Protein AF-A0A381WCX1-F1 (afdb_monomer_lite)

Radius of gyration: 17.32 Å; chains: 1; bounding box: 39×36×43 Å

Organism: NCBI:txid408172

Foldseek 3Di:
DFAWDPPLVVQLVCLCVPQVVVLLVVLPKAWLDWDADPDDPHRDIDTDIDAPDPVRVVSSVVRSVPDPCCVVPRCVRNVVGTDDDDDADWDFDPPADDDDPPDPCDPPPDPVNVVVVPDDDDDDDDQDDPPCVVVVVCCCVVPVVVVCVVVVHHDSGDTDHPDDPND

Secondary structure (DSSP, 8-state):
-EEEPTT-HHHHHHHIIIIIHHHHHHTT-EEEEEEE-SSSSSSEEEEEEE-SSHHHHHHHHHHHHT-HHIIIIIHHHHGGGEEEE-----B--TTSPPS-----PPPTTSHHHHHHHT--------PPPTT-HHHHHHHIIIIIHHHHHHTT---S---B-SSS---

pLDDT: mean 89.08, std 10.13, range [43.0, 98.19]

Structure (mmCIF, N/CA/C/O backbone):
data_AF-A0A381WCX1-F1
#
_entry.id   AF-A0A381WCX1-F1
#
loop_
_atom_site.group_PDB
_atom_site.id
_atom_site.type_symbol
_atom_site.label_atom_id
_atom_site.label_alt_id
_atom_site.label_comp_id
_atom_site.label_asym_id
_atom_site.label_entity_id
_atom_site.label_seq_id
_atom_site.pdbx_PDB_ins_code
_atom_site.Cartn_x
_atom_site.Cartn_y
_atom_site.Cartn_z
_atom_site.occupancy
_atom_site.B_iso_or_equiv
_atom_site.auth_seq_id
_atom_site.auth_comp_id
_atom_site.auth_asym_id
_atom_site.auth_atom_id
_atom_site.pdbx_PDB_model_num
ATOM 1 N N . MET A 1 1 ? 5.441 0.831 2.016 1.00 93.75 1 MET A N 1
ATOM 2 C CA . MET A 1 1 ? 5.555 2.301 2.085 1.00 93.75 1 MET A CA 1
ATOM 3 C C . MET A 1 1 ? 6.942 2.687 1.629 1.00 93.75 1 MET A C 1
ATOM 5 O O . MET A 1 1 ? 7.905 2.222 2.236 1.00 93.75 1 MET A O 1
ATOM 9 N N . TYR A 1 2 ? 7.048 3.469 0.561 1.00 97.12 2 TYR A N 1
ATOM 10 C CA . TYR A 1 2 ? 8.332 3.935 0.038 1.00 97.12 2 TYR A CA 1
ATOM 11 C C . TYR A 1 2 ? 8.426 5.449 0.183 1.00 97.12 2 TYR A C 1
ATOM 13 O O . TYR A 1 2 ? 7.434 6.144 -0.034 1.00 97.12 2 TYR A O 1
ATOM 21 N N . THR A 1 3 ? 9.617 5.934 0.521 1.00 97.88 3 THR A N 1
ATOM 22 C CA . THR A 1 3 ? 9.992 7.337 0.332 1.00 97.88 3 THR A CA 1
ATOM 23 C C . THR A 1 3 ? 10.698 7.436 -1.009 1.00 97.88 3 THR A C 1
ATOM 25 O O . THR A 1 3 ? 11.622 6.670 -1.284 1.00 97.88 3 THR A O 1
ATOM 28 N N . LEU A 1 4 ? 10.241 8.354 -1.843 1.00 98.19 4 LEU A N 1
ATOM 29 C CA . LEU A 1 4 ? 10.774 8.641 -3.161 1.00 98.19 4 LEU A CA 1
ATOM 30 C C . LEU A 1 4 ? 11.712 9.847 -3.101 1.00 98.19 4 LEU A C 1
ATOM 32 O O . LEU A 1 4 ? 11.637 10.676 -2.189 1.00 98.19 4 LEU A O 1
ATOM 36 N N . LYS A 1 5 ? 12.565 9.966 -4.114 1.00 98.00 5 LYS A N 1
ATOM 37 C CA . LYS A 1 5 ? 13.365 11.166 -4.355 1.00 98.00 5 LYS A CA 1
ATOM 38 C C . LYS A 1 5 ? 12.465 12.374 -4.599 1.00 98.00 5 LYS A C 1
ATOM 40 O O . LYS A 1 5 ? 11.329 12.247 -5.063 1.00 98.00 5 LYS A O 1
ATOM 45 N N . LEU A 1 6 ? 12.995 13.558 -4.304 1.00 96.25 6 LEU A N 1
ATOM 46 C CA . LEU A 1 6 ? 12.275 14.814 -4.486 1.00 96.25 6 LEU A CA 1
ATOM 47 C C . LEU A 1 6 ? 11.759 14.944 -5.927 1.00 96.25 6 LEU A C 1
ATOM 49 O O . LEU A 1 6 ? 12.529 14.825 -6.876 1.00 96.25 6 LEU A O 1
ATOM 53 N N . GLY A 1 7 ? 10.456 15.192 -6.074 1.00 94.19 7 GLY A N 1
ATOM 54 C CA . GLY A 1 7 ? 9.817 15.396 -7.378 1.00 94.19 7 GLY A CA 1
ATOM 55 C C . GLY A 1 7 ? 9.537 14.117 -8.173 1.00 94.19 7 GLY A C 1
ATOM 56 O O . GLY A 1 7 ? 8.935 14.199 -9.236 1.00 94.19 7 GLY A O 1
ATOM 57 N N . ALA A 1 8 ? 9.899 12.935 -7.666 1.00 97.25 8 ALA A N 1
ATOM 58 C CA . ALA A 1 8 ? 9.774 11.679 -8.409 1.00 97.25 8 ALA A CA 1
ATOM 59 C C . ALA A 1 8 ? 8.370 11.041 -8.367 1.00 97.25 8 ALA A C 1
ATOM 61 O O . ALA A 1 8 ? 8.113 10.058 -9.064 1.00 97.25 8 ALA A O 1
ATOM 62 N N . THR A 1 9 ? 7.452 11.566 -7.547 1.00 95.81 9 THR A N 1
ATOM 63 C CA . THR A 1 9 ? 6.111 10.988 -7.353 1.00 95.81 9 THR A CA 1
ATOM 64 C C . THR A 1 9 ? 5.310 10.829 -8.655 1.00 95.81 9 THR A C 1
ATOM 66 O O . THR A 1 9 ? 4.749 9.746 -8.845 1.00 95.81 9 THR A O 1
ATOM 69 N N . PRO A 1 10 ? 5.238 11.824 -9.569 1.00 95.00 10 PRO A N 1
ATOM 70 C CA . PRO A 1 10 ? 4.493 11.679 -10.823 1.00 95.00 10 PRO A CA 1
ATOM 71 C C . PRO A 1 10 ? 5.046 10.564 -11.721 1.00 95.00 10 PRO A C 1
ATOM 73 O O . PRO A 1 10 ? 4.281 9.720 -12.192 1.00 95.00 10 PRO A O 1
ATOM 76 N N . ASP A 1 11 ? 6.368 10.494 -11.885 1.00 96.50 11 ASP A N 1
ATOM 77 C CA . ASP A 1 11 ? 7.015 9.493 -12.740 1.00 96.50 11 ASP A CA 1
ATOM 78 C C . ASP A 1 11 ? 6.891 8.081 -12.163 1.00 96.50 11 ASP A C 1
ATOM 80 O O . ASP A 1 11 ? 6.599 7.125 -12.891 1.00 96.50 11 ASP A O 1
ATOM 84 N N . TYR A 1 12 ? 7.033 7.949 -10.839 1.00 97.44 12 TYR A N 1
ATOM 85 C CA . TYR A 1 12 ? 6.832 6.678 -10.146 1.00 97.44 12 TYR A CA 1
ATOM 86 C C . TYR A 1 12 ? 5.388 6.184 -10.303 1.00 97.44 12 TYR A C 1
ATOM 88 O O . TYR A 1 12 ? 5.158 5.004 -10.579 1.00 97.44 12 TYR A O 1
ATOM 96 N N . ARG A 1 13 ? 4.407 7.089 -10.176 1.00 94.56 13 ARG A N 1
ATOM 97 C CA . ARG A 1 13 ? 2.981 6.795 -10.394 1.00 94.56 13 ARG A CA 1
ATOM 98 C C . ARG A 1 13 ? 2.704 6.324 -11.813 1.00 94.56 13 ARG A C 1
ATOM 100 O O . ARG A 1 13 ? 2.031 5.310 -11.986 1.00 94.56 13 ARG A O 1
ATOM 107 N N . ALA A 1 14 ? 3.227 7.033 -12.808 1.00 94.44 14 ALA A N 1
ATOM 108 C CA . ALA A 1 14 ? 3.045 6.675 -14.207 1.00 94.44 14 ALA A CA 1
ATOM 109 C C . ALA A 1 14 ? 3.653 5.294 -14.505 1.00 94.44 14 ALA A C 1
ATOM 111 O O . ALA A 1 14 ? 2.979 4.430 -15.059 1.00 94.44 14 ALA A O 1
ATOM 112 N N . GLY A 1 15 ? 4.873 5.019 -14.022 1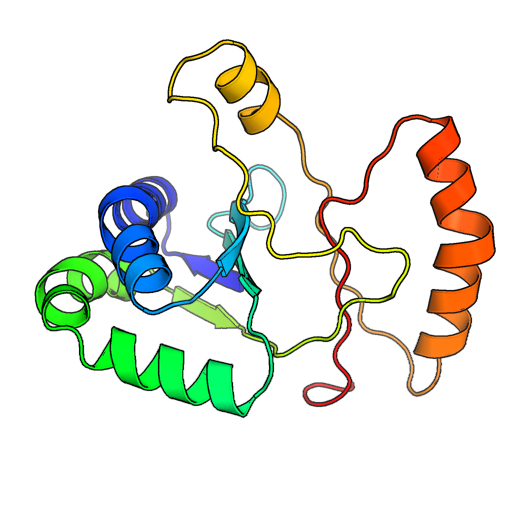.00 95.56 15 GLY A N 1
ATOM 113 C CA . GLY A 1 15 ? 5.501 3.700 -14.160 1.00 95.56 15 GLY A CA 1
ATOM 114 C C . GLY A 1 15 ? 4.737 2.580 -13.454 1.00 95.56 15 GLY A C 1
ATOM 115 O O . GLY A 1 15 ? 4.612 1.476 -13.990 1.00 95.56 15 GLY A O 1
ATOM 116 N N . ALA A 1 16 ? 4.193 2.852 -12.264 1.00 94.56 16 ALA A N 1
ATOM 117 C CA . ALA A 1 16 ? 3.345 1.907 -11.546 1.00 94.56 16 ALA A CA 1
ATOM 118 C C . ALA A 1 16 ? 2.056 1.600 -12.319 1.00 94.56 16 ALA A C 1
ATOM 120 O O . ALA A 1 16 ? 1.738 0.426 -12.480 1.00 94.56 16 ALA A O 1
ATOM 121 N N . LYS A 1 17 ? 1.354 2.619 -12.828 1.00 91.81 17 LYS A N 1
ATOM 122 C CA . LYS A 1 17 ? 0.094 2.455 -13.568 1.00 91.81 17 LYS A CA 1
ATOM 123 C C . LYS A 1 17 ? 0.293 1.753 -14.913 1.00 91.81 17 LYS A C 1
ATOM 125 O O . LYS A 1 17 ? -0.431 0.818 -15.223 1.00 91.81 17 LYS A O 1
ATOM 130 N N . GLU A 1 18 ? 1.263 2.199 -15.704 1.00 93.50 18 GLU A N 1
ATOM 131 C CA . GLU A 1 18 ? 1.424 1.765 -17.099 1.00 93.50 18 GLU A CA 1
ATOM 132 C C . GLU A 1 18 ? 2.104 0.400 -17.235 1.00 93.50 18 GLU A C 1
ATOM 134 O O . GLU A 1 18 ? 1.900 -0.288 -18.231 1.00 93.50 18 GLU A O 1
ATOM 139 N N . VAL A 1 19 ? 2.936 0.012 -16.261 1.00 93.94 19 VAL A N 1
ATOM 140 C CA . VAL A 1 19 ? 3.784 -1.185 -16.373 1.00 93.94 19 VAL A CA 1
ATOM 141 C C . VAL A 1 19 ? 3.683 -2.062 -15.127 1.00 93.94 19 VAL A C 1
ATOM 143 O O . VAL A 1 19 ? 3.365 -3.246 -15.213 1.00 93.94 19 VAL A O 1
ATOM 146 N N . GLY A 1 20 ? 3.930 -1.489 -13.947 1.00 93.94 20 GLY A N 1
ATOM 147 C CA . GLY A 1 20 ? 4.089 -2.267 -12.716 1.00 93.94 20 GLY A CA 1
ATOM 148 C C . GLY A 1 20 ? 2.823 -2.966 -12.218 1.00 93.94 20 GLY A C 1
ATOM 149 O O . GLY A 1 20 ? 2.937 -4.019 -11.587 1.00 93.94 20 GLY A O 1
ATOM 150 N N . LEU A 1 21 ? 1.651 -2.373 -12.450 1.00 92.69 21 LEU A N 1
ATOM 151 C CA . LEU A 1 21 ? 0.347 -2.929 -12.096 1.00 92.69 21 LEU A CA 1
ATOM 152 C C . LEU A 1 21 ? -0.072 -4.041 -13.078 1.00 92.69 21 LEU A C 1
ATOM 154 O O . LEU A 1 21 ? -0.246 -5.160 -12.597 1.00 92.69 21 LEU A O 1
ATOM 158 N N . PRO A 1 22 ? -0.101 -3.822 -14.413 1.00 92.81 22 PRO A N 1
ATOM 159 C CA . PRO A 1 22 ? -0.448 -4.876 -15.372 1.00 92.81 22 PRO A CA 1
ATOM 160 C C . PRO A 1 22 ? 0.385 -6.157 -15.241 1.00 92.81 22 PRO A C 1
ATOM 162 O O . PRO A 1 22 ? -0.162 -7.258 -15.307 1.00 92.81 22 PRO A O 1
ATOM 165 N N . ILE A 1 23 ? 1.703 -6.036 -15.024 1.00 94.44 23 ILE A N 1
ATOM 166 C CA . ILE A 1 23 ? 2.583 -7.203 -14.839 1.00 94.44 23 ILE A CA 1
ATOM 167 C C . ILE A 1 23 ? 2.176 -7.980 -13.580 1.00 94.44 23 ILE A C 1
ATOM 169 O O . ILE A 1 23 ? 2.014 -9.195 -13.617 1.00 94.44 23 ILE A O 1
ATOM 173 N N . ARG A 1 24 ? 1.975 -7.287 -12.456 1.00 93.00 24 ARG A N 1
ATOM 174 C CA . ARG A 1 24 ? 1.603 -7.920 -11.183 1.00 93.00 24 ARG A CA 1
ATOM 175 C C . ARG A 1 24 ? 0.252 -8.623 -11.243 1.00 93.00 24 ARG A C 1
ATOM 177 O O . ARG A 1 24 ? 0.142 -9.742 -10.746 1.00 93.00 24 ARG A O 1
ATOM 184 N N . GLU A 1 25 ? -0.744 -7.986 -11.852 1.00 90.81 25 GLU A N 1
ATOM 185 C 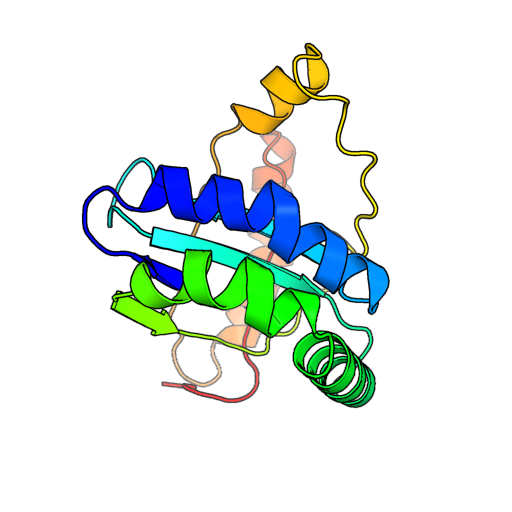CA . GLU A 1 25 ? -2.087 -8.555 -12.003 1.00 90.81 25 GLU A CA 1
ATOM 186 C C . GLU A 1 25 ? -2.069 -9.808 -12.879 1.00 90.81 25 GLU A C 1
ATOM 188 O O . GLU A 1 25 ? -2.649 -10.824 -12.499 1.00 90.81 25 GLU A O 1
ATOM 193 N N . ARG A 1 26 ? -1.326 -9.786 -13.997 1.00 92.56 26 ARG A N 1
ATOM 194 C CA . ARG A 1 26 ? -1.141 -10.960 -14.870 1.00 92.56 26 ARG A CA 1
ATOM 195 C C . ARG A 1 26 ? -0.574 -12.165 -14.114 1.00 92.56 26 ARG A C 1
ATOM 197 O O . ARG A 1 26 ? -0.933 -13.296 -14.427 1.00 92.56 26 ARG A O 1
ATOM 204 N N . HIS A 1 27 ? 0.289 -11.922 -13.128 1.00 93.62 27 HIS A N 1
ATOM 205 C CA . HIS A 1 27 ? 0.904 -12.964 -12.300 1.00 93.62 27 HIS A CA 1
ATOM 206 C C . HIS A 1 27 ? 0.118 -13.292 -11.023 1.00 93.62 27 HIS A C 1
ATOM 208 O O . HIS A 1 27 ? 0.595 -14.091 -10.228 1.00 93.62 27 HIS A O 1
ATOM 214 N N . GLY A 1 28 ? -1.077 -12.726 -10.816 1.00 89.62 28 GLY A N 1
ATOM 215 C CA . GLY A 1 28 ? -1.988 -13.116 -9.729 1.00 89.62 28 GLY A CA 1
ATOM 216 C C . GLY A 1 28 ? -1.907 -12.277 -8.448 1.00 89.62 28 GLY A C 1
ATOM 217 O O . GLY A 1 28 ? -2.515 -12.642 -7.440 1.00 89.62 28 GLY A O 1
ATOM 218 N N . ALA A 1 29 ? -1.192 -11.148 -8.447 1.00 89.44 29 ALA A N 1
ATOM 219 C CA . ALA A 1 29 ? -1.245 -10.203 -7.330 1.00 89.44 29 ALA A CA 1
ATOM 220 C C . ALA A 1 29 ? -2.482 -9.299 -7.443 1.00 89.44 29 ALA A C 1
ATOM 222 O O . ALA A 1 29 ? -2.700 -8.669 -8.475 1.00 89.44 29 ALA A O 1
ATOM 223 N N . ALA A 1 30 ? -3.251 -9.167 -6.358 1.00 88.44 30 ALA A N 1
ATOM 224 C CA . ALA A 1 30 ? -4.408 -8.273 -6.309 1.00 88.44 30 ALA A CA 1
ATOM 225 C C . ALA A 1 30 ? -4.037 -6.928 -5.666 1.00 88.44 30 ALA A C 1
ATOM 227 O O . ALA A 1 30 ? -3.494 -6.900 -4.557 1.00 88.44 30 ALA A O 1
ATOM 228 N N . LEU A 1 31 ? -4.344 -5.805 -6.322 1.00 88.38 31 LEU A N 1
ATOM 229 C CA . LEU A 1 31 ? -4.137 -4.482 -5.732 1.00 88.38 31 LEU A CA 1
ATOM 230 C C . LEU A 1 31 ? -5.239 -4.180 -4.704 1.00 88.38 31 LEU A C 1
ATOM 232 O O . LEU A 1 31 ? -6.402 -4.014 -5.053 1.00 88.38 31 LEU A O 1
ATOM 236 N N . ALA A 1 32 ? -4.866 -4.075 -3.429 1.00 87.31 32 ALA A N 1
ATOM 237 C CA . ALA A 1 32 ? -5.791 -3.736 -2.345 1.00 87.31 32 ALA A CA 1
ATOM 238 C C . ALA A 1 32 ? -5.899 -2.218 -2.105 1.00 87.31 32 ALA A C 1
ATOM 240 O O . ALA A 1 32 ? -6.894 -1.720 -1.578 1.00 87.31 32 ALA A O 1
ATOM 241 N N . GLY A 1 33 ? -4.871 -1.463 -2.484 1.00 87.81 33 GLY A N 1
ATOM 242 C CA . GLY A 1 33 ? -4.890 -0.007 -2.423 1.00 87.81 33 GLY A CA 1
ATOM 243 C C . GLY A 1 33 ? -3.571 0.594 -2.878 1.00 87.81 33 GLY A C 1
ATOM 244 O O . GLY A 1 33 ? -2.512 -0.007 -2.689 1.00 87.81 33 GLY A O 1
ATOM 245 N N . TRP A 1 34 ? -3.638 1.783 -3.469 1.00 91.62 34 TRP A N 1
ATOM 246 C CA . TRP A 1 34 ? -2.477 2.547 -3.909 1.00 91.62 34 TRP A CA 1
ATOM 247 C C . TRP A 1 34 ? -2.708 4.026 -3.603 1.00 91.62 34 TRP A C 1
ATOM 249 O O . TRP A 1 34 ? -3.675 4.616 -4.075 1.00 91.62 34 TRP A O 1
ATOM 259 N N . TYR A 1 35 ? -1.826 4.614 -2.804 1.00 92.44 35 TYR A N 1
ATOM 260 C CA . TYR A 1 35 ? -1.957 5.956 -2.249 1.00 92.44 35 TYR A CA 1
ATOM 261 C C . TYR A 1 35 ? -0.613 6.682 -2.308 1.00 92.44 35 TYR A C 1
ATOM 263 O O . TYR A 1 35 ? 0.453 6.059 -2.309 1.00 92.44 35 TYR A O 1
ATOM 271 N N . TRP A 1 36 ? -0.658 8.008 -2.293 1.00 94.25 36 TRP A N 1
ATOM 272 C CA . TRP A 1 36 ? 0.519 8.859 -2.152 1.00 94.25 36 TRP A CA 1
ATOM 273 C C . TRP A 1 36 ? 0.198 10.050 -1.249 1.00 94.25 36 TRP A C 1
ATOM 275 O O . TRP A 1 36 ? -0.966 10.416 -1.081 1.00 94.25 36 TRP A O 1
ATOM 285 N N . THR A 1 37 ? 1.226 10.626 -0.632 1.00 92.75 37 THR A N 1
ATOM 286 C CA . THR A 1 37 ? 1.043 11.696 0.352 1.00 92.75 37 THR A CA 1
ATOM 287 C C . THR A 1 37 ? 0.927 13.063 -0.316 1.00 92.75 37 THR A C 1
ATOM 289 O O . THR A 1 37 ? 1.865 13.509 -0.973 1.00 92.75 37 THR A O 1
ATOM 292 N N . GLU A 1 38 ? -0.189 13.750 -0.069 1.00 90.00 38 GLU A N 1
ATOM 293 C CA . GLU A 1 38 ? -0.388 15.171 -0.403 1.00 90.00 38 GLU A CA 1
ATOM 294 C C . GLU A 1 38 ? -0.062 16.096 0.788 1.00 90.00 38 GLU A C 1
ATOM 296 O O . GLU A 1 38 ? 0.506 17.170 0.612 1.00 90.00 38 GLU A O 1
ATOM 301 N N . ILE A 1 39 ? -0.377 15.674 2.021 1.00 90.12 39 ILE A N 1
ATOM 302 C CA . ILE A 1 39 ? -0.135 16.434 3.260 1.00 90.12 39 ILE A CA 1
ATOM 303 C C . ILE A 1 39 ? 0.568 15.533 4.283 1.00 90.12 39 ILE A C 1
ATOM 305 O O . ILE A 1 39 ? 0.120 14.416 4.535 1.00 90.12 39 ILE A O 1
ATOM 309 N N . GLY A 1 40 ? 1.648 16.027 4.902 1.00 90.69 40 GLY A N 1
ATOM 310 C CA . GLY A 1 40 ? 2.455 15.293 5.883 1.00 90.69 40 GLY A CA 1
ATOM 311 C C . GLY A 1 40 ? 3.873 15.029 5.375 1.00 90.69 40 GLY A C 1
ATOM 312 O O . GLY A 1 40 ? 4.531 15.939 4.873 1.00 90.69 40 GLY A O 1
ATOM 313 N N . VAL A 1 41 ? 4.360 13.790 5.505 1.00 89.69 41 VAL A N 1
ATOM 314 C CA . VAL A 1 41 ? 5.671 13.400 4.959 1.00 89.69 41 VAL A CA 1
ATOM 315 C C . VAL A 1 41 ? 5.552 13.220 3.443 1.00 89.69 41 VAL A C 1
ATOM 317 O O . VAL A 1 41 ? 5.024 12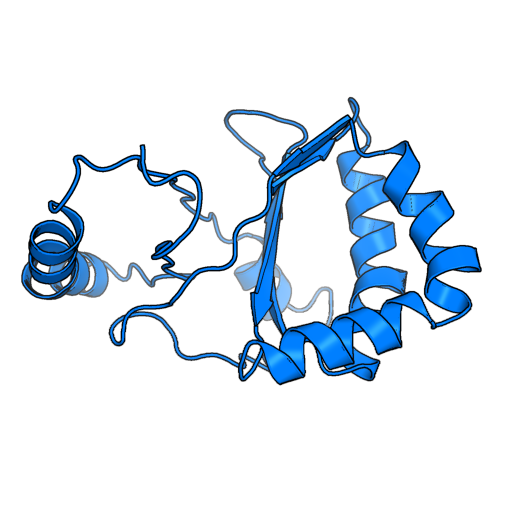.222 2.955 1.00 89.69 41 VAL A O 1
ATOM 320 N N . LEU A 1 42 ? 6.016 14.227 2.704 1.00 93.75 42 LEU A N 1
ATOM 321 C CA . LEU A 1 42 ? 5.922 14.289 1.245 1.00 93.75 42 LEU A CA 1
ATOM 322 C C . LEU A 1 42 ? 6.810 13.250 0.546 1.00 93.75 42 LEU A C 1
ATOM 324 O O . LEU A 1 42 ? 7.705 12.656 1.146 1.00 93.75 42 LEU A O 1
ATOM 328 N N . ASN A 1 43 ? 6.579 13.075 -0.759 1.00 96.12 43 ASN A N 1
ATOM 329 C CA . ASN A 1 43 ? 7.270 12.099 -1.610 1.00 96.12 43 ASN A CA 1
ATOM 330 C C . ASN A 1 43 ? 7.113 10.653 -1.111 1.00 96.12 43 ASN A C 1
ATOM 332 O O . ASN A 1 43 ? 8.001 9.832 -1.308 1.00 96.12 43 ASN A O 1
ATOM 336 N N . GLN A 1 44 ? 6.004 10.319 -0.450 1.00 96.44 44 GLN A N 1
ATOM 337 C CA . GLN A 1 44 ? 5.739 8.958 0.004 1.00 96.44 44 GLN A CA 1
ATOM 338 C C . GLN A 1 44 ? 4.619 8.300 -0.788 1.00 96.44 44 GLN A C 1
ATOM 340 O O . GLN A 1 44 ? 3.622 8.931 -1.136 1.00 96.44 44 GLN A O 1
ATOM 345 N N . VAL A 1 45 ? 4.793 7.002 -1.037 1.00 96.62 45 VAL A N 1
ATOM 346 C CA . VAL A 1 45 ? 3.787 6.134 -1.652 1.00 96.62 45 VAL A CA 1
ATOM 347 C C . VAL A 1 45 ? 3.505 4.929 -0.761 1.00 96.62 45 VAL A C 1
ATOM 349 O O . VAL A 1 45 ? 4.403 4.326 -0.158 1.00 96.62 45 VAL A O 1
ATOM 352 N N . VAL A 1 46 ? 2.237 4.547 -0.696 1.00 94.88 46 VAL A N 1
ATOM 353 C CA . VAL A 1 46 ? 1.751 3.371 0.024 1.00 94.88 46 VAL A CA 1
ATOM 354 C C . VAL A 1 46 ? 0.975 2.520 -0.961 1.00 94.88 46 VAL A C 1
ATOM 356 O O . VAL A 1 46 ? -0.008 2.966 -1.532 1.00 94.88 46 VAL A O 1
ATOM 359 N N . HIS A 1 47 ? 1.397 1.277 -1.146 1.00 93.06 47 HIS A N 1
ATOM 360 C CA . HIS A 1 47 ? 0.664 0.313 -1.951 1.00 93.06 47 HIS A CA 1
ATOM 361 C C . HIS A 1 47 ? 0.539 -1.005 -1.198 1.00 93.06 47 HIS A C 1
ATOM 363 O O . HIS A 1 47 ? 1.500 -1.466 -0.572 1.00 93.06 47 HIS A O 1
ATOM 369 N N . ILE A 1 48 ? -0.648 -1.592 -1.259 1.00 92.25 48 ILE A N 1
ATOM 370 C CA . ILE A 1 48 ? -1.042 -2.782 -0.513 1.00 92.25 48 ILE A CA 1
ATOM 371 C C . ILE A 1 48 ? -1.469 -3.835 -1.529 1.00 92.25 48 ILE A C 1
ATOM 373 O O . ILE A 1 48 ? -2.261 -3.548 -2.426 1.00 92.25 48 ILE A O 1
ATOM 377 N N . TRP A 1 49 ? -0.925 -5.041 -1.390 1.00 91.56 49 TRP A N 1
ATOM 378 C CA . TRP A 1 49 ? -1.153 -6.158 -2.303 1.00 91.56 49 TRP A CA 1
ATOM 379 C C . TRP A 1 49 ? -1.708 -7.345 -1.523 1.00 91.56 49 TRP A C 1
ATOM 381 O O . TRP A 1 49 ? -1.148 -7.711 -0.488 1.00 91.56 49 TRP A O 1
ATOM 391 N N . GLY A 1 50 ? -2.802 -7.920 -2.013 1.00 89.75 50 GLY A N 1
ATOM 392 C CA . GLY A 1 50 ? -3.442 -9.099 -1.445 1.00 89.75 50 GLY A CA 1
ATOM 393 C C . GLY A 1 50 ? -2.914 -10.390 -2.066 1.00 89.75 50 GLY A C 1
ATOM 394 O O . GLY A 1 50 ? -2.702 -10.466 -3.277 1.00 89.75 50 GLY A O 1
ATOM 395 N N . TYR A 1 51 ? -2.745 -11.409 -1.224 1.00 90.94 51 TYR A N 1
ATOM 396 C CA . TYR A 1 51 ? -2.396 -12.776 -1.607 1.00 90.94 51 TYR A CA 1
ATOM 397 C C . TYR A 1 51 ? -3.235 -13.749 -0.774 1.00 90.94 51 TYR A C 1
ATOM 399 O O . TYR A 1 51 ? -3.545 -13.448 0.376 1.00 90.94 51 TYR A O 1
ATOM 407 N N . ASN A 1 52 ? -3.562 -14.915 -1.335 1.00 90.81 52 ASN A N 1
ATOM 408 C CA . ASN A 1 52 ? -4.352 -15.939 -0.644 1.00 90.81 52 ASN A CA 1
ATOM 409 C C . ASN A 1 52 ? -3.658 -16.457 0.626 1.00 90.81 52 ASN A C 1
ATOM 411 O O . ASN A 1 52 ? -4.290 -16.618 1.664 1.00 90.81 52 ASN A O 1
ATOM 415 N N . ASP A 1 53 ? -2.348 -16.694 0.540 1.00 90.81 53 ASP A N 1
ATOM 416 C CA . ASP A 1 53 ? -1.503 -17.165 1.633 1.00 90.81 53 ASP A CA 1
ATOM 417 C C . ASP A 1 53 ? -0.013 -16.884 1.332 1.00 90.81 53 ASP A C 1
ATOM 419 O O . ASP A 1 53 ? 0.342 -16.283 0.311 1.00 90.81 53 ASP A O 1
ATOM 423 N N . ALA A 1 54 ? 0.878 -17.318 2.230 1.00 91.50 54 ALA A N 1
ATOM 424 C CA . ALA A 1 54 ? 2.322 -17.136 2.084 1.00 91.50 54 ALA A CA 1
ATOM 425 C C . ALA A 1 54 ? 2.932 -17.920 0.905 1.00 91.50 54 ALA A C 1
ATOM 427 O O . ALA A 1 54 ? 3.907 -17.458 0.309 1.00 91.50 54 ALA A O 1
ATOM 428 N N . LYS A 1 55 ? 2.372 -19.085 0.546 1.00 95.69 55 LYS A N 1
ATOM 429 C CA . LYS A 1 55 ? 2.835 -19.884 -0.600 1.00 95.69 55 LYS A CA 1
ATOM 430 C C . LYS A 1 55 ? 2.502 -19.158 -1.897 1.00 95.69 55 LYS A C 1
ATOM 432 O O . LYS A 1 55 ? 3.407 -18.904 -2.687 1.00 95.69 55 LYS A O 1
ATOM 437 N N . HIS A 1 56 ? 1.252 -18.727 -2.046 1.00 94.25 56 HIS A N 1
ATOM 438 C CA . HIS A 1 56 ? 0.795 -17.909 -3.162 1.00 94.25 56 HIS A CA 1
ATOM 439 C C . HIS A 1 56 ? 1.622 -16.624 -3.285 1.00 94.25 56 HIS A C 1
ATOM 441 O O . HIS A 1 56 ? 2.101 -16.300 -4.366 1.00 94.25 56 HIS A O 1
ATOM 447 N N . MET A 1 57 ? 1.878 -15.920 -2.175 1.00 93.94 57 MET A N 1
ATOM 448 C CA . MET A 1 57 ? 2.733 -14.728 -2.182 1.00 93.94 57 MET A CA 1
ATOM 449 C C . MET A 1 57 ? 4.134 -15.012 -2.737 1.00 93.94 57 MET A C 1
ATOM 451 O O . MET A 1 57 ? 4.645 -14.228 -3.536 1.00 93.94 57 MET A O 1
ATOM 455 N N . ASN A 1 58 ? 4.765 -16.115 -2.330 1.00 96.19 58 ASN A N 1
ATOM 456 C CA . ASN A 1 58 ? 6.093 -16.485 -2.817 1.00 96.19 58 ASN A CA 1
ATOM 457 C C . ASN A 1 58 ? 6.077 -16.869 -4.303 1.00 96.19 58 ASN A C 1
ATOM 459 O O . ASN A 1 58 ? 6.947 -16.421 -5.048 1.00 96.19 58 ASN A O 1
ATOM 463 N N . GLU A 1 59 ? 5.081 -17.645 -4.737 1.00 96.88 59 GLU A N 1
ATOM 464 C CA . GLU A 1 59 ? 4.912 -18.071 -6.132 1.00 96.88 59 GLU A CA 1
ATOM 465 C C . GLU A 1 59 ? 4.686 -16.875 -7.064 1.00 96.88 59 GLU A C 1
ATOM 467 O O . GLU A 1 59 ? 5.417 -16.710 -8.039 1.00 96.88 59 GLU A O 1
ATOM 472 N N . VAL A 1 60 ? 3.749 -15.985 -6.722 1.00 95.25 60 VAL A N 1
ATOM 473 C CA . VAL A 1 60 ? 3.451 -14.771 -7.499 1.00 95.25 60 VAL A CA 1
ATOM 474 C C . VAL A 1 60 ? 4.666 -13.849 -7.574 1.00 95.25 60 VAL A C 1
ATOM 476 O O . VAL A 1 60 ? 4.994 -13.341 -8.646 1.00 95.25 60 VAL A O 1
ATOM 479 N N . ARG A 1 61 ? 5.370 -13.643 -6.450 1.00 94.88 61 ARG A N 1
ATOM 480 C CA . ARG A 1 61 ? 6.593 -12.826 -6.431 1.00 94.88 61 ARG A CA 1
ATOM 481 C C . ARG A 1 61 ? 7.675 -13.415 -7.320 1.00 94.88 61 ARG A C 1
ATOM 483 O O . ARG A 1 61 ? 8.263 -12.673 -8.097 1.00 94.88 61 ARG A O 1
ATOM 490 N N . ALA A 1 62 ? 7.920 -14.720 -7.232 1.00 96.62 62 ALA A N 1
ATOM 491 C CA . ALA A 1 62 ? 8.882 -15.386 -8.101 1.00 96.62 62 ALA A CA 1
ATOM 492 C C . ALA A 1 62 ? 8.502 -15.231 -9.583 1.00 96.62 62 ALA A C 1
ATOM 494 O O . ALA A 1 62 ? 9.364 -14.906 -10.395 1.00 96.62 62 ALA A O 1
ATOM 495 N N . ALA A 1 63 ? 7.217 -15.391 -9.915 1.00 95.06 63 ALA A N 1
ATOM 496 C CA . ALA A 1 63 ? 6.716 -15.283 -11.280 1.00 95.06 63 ALA A CA 1
ATOM 497 C C . ALA A 1 63 ? 6.907 -13.879 -11.873 1.00 95.06 63 ALA A C 1
ATOM 499 O O . ALA A 1 63 ? 7.533 -13.752 -12.923 1.00 95.06 63 ALA A O 1
ATOM 500 N N . PHE A 1 64 ? 6.452 -12.816 -11.195 1.00 92.06 64 PHE A N 1
ATOM 501 C CA . PHE A 1 64 ? 6.597 -11.470 -11.762 1.00 92.06 64 PHE A CA 1
ATOM 502 C C . PHE A 1 64 ? 8.037 -10.959 -11.717 1.00 92.06 64 PHE A C 1
ATOM 504 O O . PHE A 1 64 ? 8.409 -10.159 -12.569 1.00 92.06 64 PHE A O 1
ATOM 511 N N . TYR A 1 65 ? 8.864 -11.398 -10.759 1.00 92.25 65 TYR A N 1
ATOM 512 C CA . TYR A 1 65 ? 10.291 -11.087 -10.810 1.00 92.25 65 TYR A CA 1
ATOM 513 C C . TYR A 1 65 ? 10.978 -11.810 -11.967 1.00 92.25 65 TYR A C 1
ATOM 515 O O . TYR A 1 65 ? 11.917 -11.259 -12.506 1.00 92.25 65 TYR A O 1
ATOM 523 N N . ALA A 1 66 ? 10.523 -12.988 -12.393 1.00 94.81 66 ALA A N 1
ATOM 524 C CA . ALA A 1 66 ? 11.071 -13.664 -13.569 1.00 94.81 66 ALA A CA 1
ATOM 525 C C . ALA A 1 66 ? 10.573 -13.085 -14.911 1.00 94.81 66 ALA A C 1
ATOM 527 O O . ALA A 1 66 ? 11.080 -13.476 -15.962 1.00 94.81 66 ALA A O 1
ATOM 528 N N . ASP A 1 67 ? 9.594 -12.174 -14.899 1.00 95.75 67 ASP A N 1
ATOM 529 C CA . ASP A 1 67 ? 9.059 -11.550 -16.110 1.00 95.75 67 ASP A CA 1
ATOM 530 C C . ASP A 1 67 ? 10.104 -10.606 -16.743 1.00 95.75 67 ASP A C 1
ATOM 532 O O . ASP A 1 67 ? 10.567 -9.675 -16.077 1.00 95.75 67 ASP A O 1
ATOM 536 N N . PRO A 1 68 ? 10.483 -10.779 -18.023 1.00 95.88 68 PRO A N 1
ATOM 537 C CA . PRO A 1 68 ? 11.436 -9.883 -18.678 1.00 95.88 68 PRO A CA 1
ATOM 538 C C . PRO A 1 68 ? 10.996 -8.413 -18.652 1.00 95.88 68 PRO A C 1
ATOM 540 O O . PRO A 1 68 ? 11.818 -7.526 -18.416 1.00 95.88 68 PRO A O 1
ATOM 543 N N . GLU A 1 69 ? 9.693 -8.132 -18.790 1.00 95.69 69 GLU A N 1
ATOM 544 C CA . GLU A 1 69 ? 9.164 -6.763 -18.760 1.00 95.69 69 GLU A CA 1
ATOM 545 C C . GLU A 1 69 ? 9.372 -6.102 -17.391 1.00 95.69 69 GLU A C 1
ATOM 547 O O . GLU A 1 69 ? 9.482 -4.874 -17.292 1.00 95.69 69 GLU A O 1
ATOM 552 N N . TRP A 1 70 ? 9.486 -6.901 -16.327 1.00 95.00 70 TRP A N 1
ATOM 553 C CA . TRP A 1 70 ? 9.794 -6.396 -14.999 1.00 95.00 70 TRP A CA 1
ATOM 554 C C . TRP A 1 70 ? 11.169 -5.728 -14.955 1.00 95.00 70 TRP A C 1
ATOM 556 O O . TRP A 1 70 ? 11.286 -4.594 -14.485 1.00 95.00 70 TRP A O 1
ATOM 566 N N . TYR A 1 71 ? 12.204 -6.397 -15.461 1.00 93.00 71 TYR A N 1
ATOM 567 C CA . TYR A 1 71 ? 13.574 -5.878 -15.431 1.00 93.00 71 TYR A CA 1
ATOM 568 C C . TYR A 1 71 ? 13.889 -4.926 -16.581 1.00 93.00 71 TYR A C 1
ATOM 570 O O . TYR A 1 71 ? 14.648 -3.981 -16.384 1.00 93.00 71 TYR A O 1
ATOM 578 N N . GLU A 1 72 ? 13.303 -5.139 -17.756 1.00 95.12 72 GLU A N 1
ATOM 579 C CA . GLU A 1 72 ? 13.576 -4.326 -18.943 1.00 95.12 72 GLU A CA 1
ATOM 580 C C . GLU A 1 72 ? 12.792 -3.011 -18.940 1.00 95.12 72 GLU A C 1
ATOM 582 O O . GLU A 1 72 ? 13.304 -1.988 -19.394 1.00 95.12 72 GLU A O 1
ATOM 587 N N . LYS A 1 73 ? 11.554 -3.015 -18.420 1.00 95.12 73 LYS A N 1
ATOM 588 C CA . LYS A 1 73 ? 10.646 -1.859 -18.502 1.00 95.12 73 LYS A CA 1
ATOM 589 C C . LYS A 1 73 ? 10.381 -1.223 -17.143 1.00 95.12 73 LYS A C 1
ATOM 591 O O . LYS A 1 73 ? 10.554 -0.015 -16.985 1.00 95.12 73 LYS A O 1
ATOM 596 N N . TYR A 1 74 ? 9.945 -2.004 -16.153 1.00 95.44 74 TYR A N 1
ATOM 597 C CA . TYR A 1 74 ? 9.486 -1.427 -14.884 1.00 95.44 74 TYR A CA 1
ATOM 598 C C . TYR A 1 74 ? 10.635 -1.018 -13.957 1.00 95.44 74 TYR A C 1
ATOM 600 O O . TYR A 1 74 ? 10.668 0.109 -13.459 1.00 95.44 74 TYR A O 1
ATOM 608 N N . SER A 1 75 ? 11.590 -1.920 -13.731 1.00 94.94 75 SER A N 1
ATOM 609 C CA . SER A 1 75 ? 12.695 -1.730 -12.790 1.00 94.94 75 SER A CA 1
ATOM 610 C C . SER A 1 75 ? 13.529 -0.472 -13.081 1.00 94.94 75 SER A C 1
ATOM 612 O O . SER A 1 75 ? 13.710 0.321 -12.153 1.00 94.94 75 SER A O 1
ATOM 614 N N . PRO A 1 76 ? 13.960 -0.195 -14.332 1.00 95.56 76 PRO A N 1
ATOM 615 C CA . PRO A 1 76 ? 14.754 0.994 -14.649 1.00 95.56 76 PRO A CA 1
ATOM 616 C C . PRO A 1 76 ? 13.973 2.300 -14.469 1.00 95.56 76 PRO A C 1
ATOM 618 O O . PRO A 1 76 ? 14.566 3.340 -14.202 1.00 95.56 76 PRO A O 1
ATOM 621 N N . ARG A 1 77 ? 12.639 2.250 -14.581 1.00 95.25 77 ARG A N 1
ATOM 622 C CA . ARG A 1 77 ? 11.756 3.410 -14.407 1.00 95.25 77 ARG A CA 1
ATOM 623 C C . ARG A 1 77 ? 11.436 3.690 -12.940 1.00 95.25 77 ARG A C 1
ATOM 625 O O . ARG A 1 77 ? 11.318 4.847 -12.561 1.00 95.25 77 ARG A O 1
ATOM 632 N N . ALA A 1 78 ? 11.272 2.651 -12.121 1.00 95.88 78 ALA A N 1
ATOM 633 C CA . ALA A 1 78 ? 10.799 2.791 -10.744 1.00 95.88 78 ALA A CA 1
ATOM 634 C C . ALA A 1 78 ? 11.926 2.781 -9.701 1.00 95.88 78 ALA A C 1
ATOM 636 O O . ALA A 1 78 ? 11.902 3.599 -8.783 1.00 95.88 78 ALA A O 1
ATOM 637 N N . GLN A 1 79 ? 12.912 1.881 -9.811 1.00 94.88 79 GLN A N 1
ATOM 638 C CA . GLN A 1 79 ? 13.929 1.706 -8.763 1.00 94.88 79 GLN A CA 1
ATOM 639 C C . GLN A 1 79 ? 14.787 2.955 -8.517 1.00 94.88 79 GLN A C 1
ATOM 641 O O . GLN A 1 79 ? 14.960 3.308 -7.351 1.00 94.88 79 GLN A O 1
ATOM 646 N N . PRO A 1 80 ? 15.274 3.684 -9.545 1.00 97.69 80 PRO A N 1
ATOM 647 C CA . PRO A 1 80 ? 16.105 4.868 -9.318 1.00 97.69 80 PRO A CA 1
ATOM 648 C C . PRO A 1 80 ? 15.382 6.012 -8.601 1.00 97.69 80 PRO A C 1
ATOM 650 O O . PRO A 1 80 ? 16.044 6.938 -8.131 1.00 97.69 80 PRO A O 1
ATOM 653 N N . LEU A 1 81 ? 14.049 5.967 -8.534 1.00 98.19 81 LEU A N 1
ATOM 654 C CA . LEU A 1 81 ? 13.203 6.980 -7.908 1.00 98.19 81 LEU A CA 1
ATOM 655 C C . LEU A 1 81 ? 12.988 6.737 -6.409 1.00 98.19 81 LEU A C 1
ATOM 657 O O . LEU A 1 81 ? 12.515 7.636 -5.718 1.00 98.19 81 LEU A O 1
ATOM 661 N N . VAL A 1 82 ? 13.305 5.543 -5.902 1.00 97.62 82 VAL A N 1
ATOM 662 C CA . VAL A 1 82 ? 13.089 5.166 -4.499 1.00 97.62 82 VAL A CA 1
ATOM 663 C C . VAL A 1 82 ? 14.315 5.533 -3.664 1.00 97.62 82 VAL A C 1
ATOM 665 O O . VAL A 1 82 ? 15.436 5.166 -4.002 1.00 97.62 82 VAL A O 1
ATOM 668 N N . GLU A 1 83 ? 14.088 6.235 -2.556 1.00 97.50 83 GLU A N 1
ATOM 669 C CA . GLU A 1 83 ? 15.112 6.593 -1.567 1.00 97.50 83 GLU A CA 1
ATOM 670 C C . GLU A 1 83 ? 15.160 5.560 -0.432 1.00 97.50 83 GLU A C 1
ATOM 672 O O . GLU A 1 83 ? 16.216 5.047 -0.075 1.00 97.50 83 GLU A O 1
ATOM 677 N N . THR A 1 84 ? 13.998 5.213 0.132 1.00 97.25 84 THR A N 1
ATOM 678 C CA . THR A 1 84 ? 13.887 4.187 1.180 1.00 97.25 84 THR A CA 1
ATOM 679 C C . THR A 1 84 ? 12.626 3.353 1.012 1.00 97.25 84 THR A C 1
ATOM 681 O O . THR A 1 84 ? 11.593 3.832 0.541 1.00 97.25 84 THR A O 1
ATOM 684 N N . GLN A 1 85 ? 12.693 2.096 1.448 1.00 94.81 85 GLN A N 1
ATOM 685 C CA . GLN A 1 85 ? 11.585 1.150 1.403 1.00 94.81 85 GLN A CA 1
ATOM 686 C C . GLN A 1 85 ? 11.332 0.546 2.787 1.00 94.81 85 GLN A C 1
ATOM 688 O O . GLN A 1 85 ? 12.252 0.065 3.443 1.00 94.81 85 GLN A O 1
ATOM 693 N N . ARG A 1 86 ? 10.058 0.503 3.195 1.00 92.62 86 ARG A N 1
ATOM 694 C CA . ARG A 1 86 ? 9.568 -0.298 4.325 1.00 92.62 86 ARG A CA 1
ATOM 695 C C . ARG A 1 86 ? 8.397 -1.170 3.885 1.00 92.62 86 ARG A C 1
ATOM 697 O O . ARG A 1 86 ? 7.492 -0.699 3.184 1.00 92.62 86 ARG A O 1
ATOM 704 N N . THR A 1 87 ? 8.418 -2.440 4.275 1.00 91.69 87 THR A N 1
ATOM 705 C CA . THR A 1 87 ? 7.412 -3.437 3.895 1.00 91.69 87 THR A CA 1
ATOM 706 C C . THR A 1 87 ? 7.010 -4.278 5.095 1.00 91.69 87 THR A C 1
ATOM 708 O O . THR A 1 87 ? 7.843 -4.572 5.944 1.00 91.69 87 THR A O 1
ATOM 711 N N . TRP A 1 88 ? 5.748 -4.695 5.123 1.00 90.62 88 TRP A N 1
ATOM 712 C CA . TRP A 1 88 ? 5.198 -5.589 6.136 1.00 90.62 88 TRP A CA 1
ATOM 713 C C . TRP A 1 88 ? 4.324 -6.641 5.463 1.00 90.62 88 TRP A C 1
ATOM 715 O O . TRP A 1 88 ? 3.682 -6.356 4.450 1.00 90.62 88 TRP A O 1
ATOM 725 N N . THR A 1 89 ? 4.284 -7.833 6.050 1.00 91.12 89 THR A N 1
ATOM 726 C CA . THR A 1 89 ? 3.244 -8.829 5.785 1.00 91.12 89 THR A CA 1
ATOM 727 C C . THR A 1 89 ? 2.267 -8.759 6.947 1.00 91.12 89 THR A C 1
ATOM 729 O O . THR A 1 89 ? 2.668 -8.904 8.099 1.00 91.12 89 THR A O 1
ATOM 732 N N . MET A 1 90 ? 1.002 -8.478 6.654 1.00 91.19 90 MET A N 1
ATOM 733 C CA . MET A 1 90 ? 0.005 -8.128 7.663 1.00 91.19 90 MET A CA 1
ATOM 734 C C . MET A 1 90 ? -1.262 -8.958 7.473 1.00 91.19 90 MET A C 1
ATOM 736 O O . MET A 1 90 ? -1.556 -9.407 6.366 1.00 91.19 90 MET A O 1
ATOM 740 N N . LYS A 1 91 ? -2.025 -9.125 8.551 1.00 88.75 91 LYS A N 1
ATOM 741 C CA . LYS A 1 91 ? -3.380 -9.676 8.521 1.00 88.75 91 LYS A CA 1
ATOM 742 C C . LYS A 1 91 ? -4.414 -8.560 8.514 1.00 88.75 91 LYS A C 1
ATOM 744 O O . LYS A 1 91 ? -4.145 -7.458 8.990 1.00 88.75 91 LYS A O 1
ATOM 749 N N . SER A 1 92 ? -5.597 -8.867 7.995 1.00 90.00 92 SER A N 1
ATOM 750 C CA . SER A 1 92 ? -6.777 -8.004 8.054 1.00 90.00 92 SER A CA 1
ATOM 751 C C . SER A 1 92 ? -7.761 -8.563 9.086 1.00 90.00 92 SER A C 1
ATOM 753 O O . SER A 1 92 ? -7.946 -9.780 9.114 1.00 90.00 92 SER A O 1
ATOM 755 N N . PRO A 1 93 ? -8.393 -7.725 9.926 1.00 89.44 93 PRO A N 1
ATOM 756 C CA . PRO A 1 93 ? -9.501 -8.160 10.771 1.00 89.44 93 PRO A CA 1
ATOM 757 C C . PRO A 1 93 ? -10.758 -8.433 9.931 1.00 89.44 93 PRO A C 1
ATOM 759 O O . PRO A 1 93 ? -10.862 -7.978 8.789 1.00 89.44 93 PRO A O 1
ATOM 762 N N . ASP A 1 94 ? -11.722 -9.139 10.512 1.00 88.94 94 ASP A N 1
ATOM 763 C CA . ASP A 1 94 ? -13.005 -9.513 9.897 1.00 88.94 94 ASP A CA 1
ATOM 764 C C . ASP A 1 94 ? -13.962 -8.328 9.671 1.00 88.94 94 ASP A C 1
ATOM 766 O O . ASP A 1 94 ? -14.770 -8.351 8.744 1.00 88.94 94 ASP A O 1
ATOM 770 N N . PHE A 1 95 ? -13.841 -7.258 10.458 1.00 87.50 95 PHE A N 1
ATOM 771 C CA . PHE A 1 95 ? -14.621 -6.031 10.278 1.00 87.50 95 PHE A CA 1
ATOM 772 C C . PHE A 1 95 ? -14.121 -5.123 9.142 1.00 87.50 95 PHE A C 1
ATOM 774 O O . PHE A 1 95 ? -14.779 -4.127 8.808 1.00 87.50 95 PHE A O 1
ATOM 781 N N . ALA A 1 96 ? -12.929 -5.389 8.598 1.00 88.88 96 ALA A N 1
ATOM 782 C CA . ALA A 1 96 ? -12.368 -4.618 7.496 1.00 88.88 96 ALA A CA 1
ATOM 783 C C . ALA A 1 96 ? -13.004 -5.028 6.155 1.00 88.88 96 ALA A C 1
ATOM 785 O O . ALA A 1 96 ? -13.599 -6.099 6.046 1.00 88.88 96 ALA A O 1
ATOM 786 N N . PRO A 1 97 ? -12.899 -4.189 5.109 1.00 84.88 97 PRO A N 1
ATOM 787 C CA . PRO A 1 97 ? -13.327 -4.584 3.772 1.00 84.88 97 PRO A CA 1
ATOM 788 C C . PRO A 1 97 ? -12.645 -5.884 3.319 1.00 84.88 97 PRO A C 1
ATOM 790 O O . PRO A 1 97 ? -11.428 -6.023 3.436 1.00 84.88 97 PRO A O 1
ATOM 793 N N . VAL A 1 98 ? -13.432 -6.821 2.784 1.00 77.75 98 VAL A N 1
ATOM 794 C CA . VAL A 1 98 ? -12.927 -8.083 2.227 1.00 77.75 98 VAL A CA 1
ATOM 795 C C . VAL A 1 98 ? -12.340 -7.834 0.836 1.00 77.75 98 VAL A C 1
ATOM 797 O O . VAL A 1 98 ? -12.970 -7.200 -0.009 1.00 77.75 98 VAL A O 1
ATOM 800 N N . TYR A 1 99 ? -11.142 -8.367 0.605 1.00 68.06 99 TYR A N 1
ATOM 801 C CA . TYR A 1 99 ? -10.452 -8.404 -0.688 1.00 68.06 99 TYR A CA 1
ATOM 802 C C . TYR A 1 99 ? -10.516 -9.837 -1.265 1.00 68.06 99 TYR A C 1
ATOM 804 O O . TYR A 1 99 ? -10.616 -10.778 -0.478 1.00 68.06 99 TYR A O 1
ATOM 812 N N . PRO A 1 100 ? -10.443 -10.058 -2.593 1.00 59.03 100 PRO A N 1
ATOM 813 C CA . PRO A 1 100 ? -9.988 -9.137 -3.624 1.00 59.03 100 PRO A CA 1
ATOM 814 C C . PRO A 1 100 ? -11.077 -8.152 -4.014 1.00 59.03 100 PRO A C 1
ATOM 816 O O . PRO A 1 100 ? -12.176 -8.522 -4.417 1.00 59.03 100 PRO A O 1
ATOM 819 N N . VAL A 1 101 ? -10.731 -6.874 -3.968 1.00 52.25 101 VAL A N 1
ATOM 820 C CA . VAL A 1 101 ? -11.479 -5.896 -4.730 1.00 52.25 101 VAL A CA 1
ATOM 821 C C . VAL A 1 101 ? -10.883 -5.959 -6.136 1.00 52.25 101 VAL A C 1
ATOM 823 O O . VAL A 1 101 ? -10.023 -5.159 -6.484 1.00 52.25 101 VAL A O 1
ATOM 826 N N . ILE A 1 102 ? -11.315 -6.927 -6.953 1.00 48.06 102 ILE A N 1
ATOM 827 C CA . ILE A 1 102 ? -11.365 -6.665 -8.396 1.00 48.06 102 ILE A CA 1
ATOM 828 C C . ILE A 1 102 ? -12.477 -5.624 -8.529 1.00 48.06 102 ILE A C 1
ATOM 830 O O . ILE A 1 102 ? -13.641 -5.956 -8.728 1.00 48.06 102 ILE A O 1
ATOM 834 N N . VAL A 1 103 ? -12.158 -4.364 -8.235 1.00 51.69 103 VAL A N 1
ATOM 835 C CA . VAL A 1 103 ? -13.049 -3.270 -8.591 1.00 51.69 103 VAL A CA 1
ATOM 836 C C . VAL A 1 103 ? -12.831 -3.079 -10.066 1.00 51.69 103 VAL A C 1
ATOM 838 O O . VAL A 1 103 ? -11.697 -2.876 -10.494 1.00 51.69 103 VAL A O 1
ATOM 841 N N . ASP A 1 104 ? -13.920 -3.076 -10.819 1.00 55.56 104 ASP A N 1
ATOM 842 C CA . ASP A 1 104 ? -13.963 -2.305 -12.045 1.00 55.56 104 ASP A CA 1
ATOM 843 C C . ASP A 1 104 ? -13.526 -0.881 -11.677 1.00 55.56 104 ASP A C 1
ATOM 845 O O . ASP A 1 104 ? -14.288 -0.100 -11.094 1.00 55.56 104 ASP A O 1
ATOM 849 N N . ILE A 1 105 ? -12.245 -0.570 -11.901 1.00 65.38 105 ILE A N 1
ATOM 850 C CA . ILE A 1 105 ? -11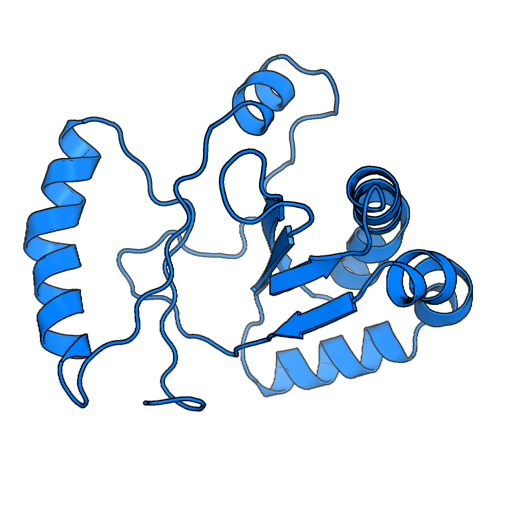.743 0.793 -11.806 1.00 65.38 105 ILE A CA 1
ATOM 851 C C . ILE A 1 105 ? -12.529 1.536 -12.883 1.00 65.38 105 ILE A C 1
ATOM 853 O O . ILE A 1 105 ? -12.411 1.169 -14.057 1.00 65.38 105 ILE A O 1
ATOM 857 N N . PRO A 1 106 ? -13.373 2.523 -12.523 1.00 72.44 106 PRO A N 1
ATOM 858 C CA . PRO A 1 106 ? -14.142 3.233 -13.528 1.00 72.44 106 PRO A CA 1
ATOM 859 C C . PRO A 1 106 ? -13.179 3.808 -14.562 1.00 72.44 106 PRO A C 1
ATOM 861 O O . PRO A 1 106 ? -12.083 4.241 -14.198 1.00 72.44 106 PRO A O 1
ATOM 864 N N . ALA A 1 107 ? -13.573 3.798 -15.835 1.00 76.88 107 ALA A N 1
ATOM 865 C CA . ALA A 1 107 ? -12.708 4.284 -16.901 1.00 76.88 107 ALA A CA 1
ATOM 866 C C . ALA A 1 107 ? -12.179 5.692 -16.573 1.00 76.88 107 ALA A C 1
ATOM 868 O O . ALA A 1 107 ? -12.916 6.533 -16.035 1.00 76.88 107 ALA A O 1
ATOM 869 N N . ASP A 1 108 ? -10.902 5.925 -16.886 1.00 76.81 108 ASP A N 1
ATOM 870 C CA . ASP A 1 108 ? -10.231 7.200 -16.636 1.00 76.81 108 ASP A CA 1
ATOM 871 C C . ASP A 1 108 ? -11.081 8.370 -17.165 1.00 76.81 108 ASP A C 1
ATOM 873 O O . ASP A 1 108 ? -11.619 8.329 -18.272 1.00 76.81 108 ASP A O 1
ATOM 877 N N . GLY A 1 109 ? -11.212 9.426 -16.361 1.00 78.81 109 GLY A N 1
ATOM 878 C CA . GLY A 1 109 ? -11.955 10.636 -16.735 1.00 78.81 109 GLY A CA 1
ATOM 879 C C . GLY A 1 109 ? -13.481 10.544 -16.609 1.00 78.81 109 GLY A C 1
ATOM 880 O O . GLY A 1 109 ? -14.158 11.554 -16.796 1.00 78.81 109 GLY A O 1
ATOM 881 N N . THR A 1 110 ? -14.050 9.389 -16.244 1.00 85.31 110 THR A N 1
ATOM 882 C CA . THR A 1 110 ? -15.482 9.313 -15.906 1.00 85.31 110 THR A CA 1
ATOM 883 C C . THR A 1 110 ? -15.790 10.089 -14.617 1.00 85.31 110 THR A C 1
ATOM 885 O O . THR A 1 110 ? -14.945 10.153 -13.721 1.00 85.31 110 THR A O 1
ATOM 888 N N . PRO A 1 111 ? -17.011 10.635 -14.443 1.00 86.44 111 PRO A N 1
ATOM 889 C CA . PRO A 1 111 ? -17.392 11.307 -13.198 1.00 86.44 111 PRO A CA 1
ATOM 890 C C . PRO A 1 111 ? -17.235 10.418 -11.957 1.00 86.44 111 PRO A C 1
ATOM 892 O O . PRO A 1 111 ? -16.892 10.905 -10.882 1.00 86.44 111 PRO A O 1
ATOM 895 N N . GLU A 1 112 ? -17.457 9.108 -12.097 1.00 83.62 112 GLU A N 1
ATOM 896 C CA . GLU A 1 112 ? -17.247 8.150 -11.012 1.00 83.62 112 GLU A CA 1
ATOM 897 C C . GLU A 1 112 ? -15.759 7.956 -10.693 1.00 83.62 112 GLU A C 1
ATOM 899 O O . GLU A 1 112 ? -15.401 7.927 -9.514 1.00 83.62 112 GLU A O 1
ATOM 904 N N . PHE A 1 113 ? -14.896 7.875 -11.714 1.00 81.94 113 PHE A N 1
ATOM 905 C CA . PHE A 1 113 ? -13.446 7.847 -11.527 1.00 81.94 113 PHE A CA 1
ATOM 906 C C . PHE A 1 113 ? -12.971 9.097 -10.792 1.00 81.94 113 PHE A C 1
ATOM 908 O O . PHE A 1 113 ? -12.308 8.976 -9.768 1.00 81.94 113 PHE A O 1
ATOM 915 N N . VAL A 1 114 ? -13.364 10.286 -11.264 1.00 80.50 114 VAL A N 1
ATOM 916 C CA . VAL A 1 114 ? -12.998 11.569 -10.644 1.00 80.50 114 VAL A CA 1
ATOM 917 C C . VAL A 1 114 ? -13.448 11.592 -9.187 1.00 80.50 114 VAL A C 1
ATOM 919 O O . VAL A 1 114 ? -12.624 11.747 -8.291 1.00 80.50 114 VAL A O 1
ATOM 922 N N . LYS A 1 115 ? -14.725 11.293 -8.927 1.00 83.62 115 LYS A N 1
ATOM 923 C CA . LYS A 1 115 ? -15.276 11.262 -7.569 1.00 83.62 115 LYS A CA 1
ATOM 924 C C . LYS A 1 115 ? -14.526 10.304 -6.638 1.00 83.62 115 LYS A C 1
ATOM 926 O O . LYS A 1 115 ? -14.343 10.635 -5.471 1.00 83.62 115 LYS A O 1
ATOM 931 N N . LYS A 1 116 ? -14.138 9.112 -7.108 1.00 79.31 116 LYS A N 1
ATOM 932 C CA . LYS A 1 116 ? -13.395 8.127 -6.297 1.00 79.31 116 LYS A CA 1
ATOM 933 C C . LYS A 1 116 ? -11.921 8.505 -6.127 1.00 79.31 116 LYS A C 1
ATOM 935 O O . LYS A 1 116 ? -11.362 8.277 -5.060 1.00 79.31 116 LYS A O 1
ATOM 940 N N . ASN A 1 117 ? -11.303 9.079 -7.155 1.00 77.94 117 ASN A N 1
ATOM 941 C CA . ASN A 1 117 ? -9.884 9.435 -7.171 1.00 77.94 117 ASN A CA 1
ATOM 942 C C . ASN A 1 117 ? -9.586 10.763 -6.446 1.00 77.94 117 ASN A C 1
ATOM 944 O O . ASN A 1 117 ? -8.452 10.992 -6.044 1.00 77.94 117 ASN A O 1
ATOM 948 N N . GLU A 1 118 ? -10.595 11.613 -6.242 1.00 83.69 118 GLU A N 1
ATOM 949 C CA . GLU A 1 118 ? -10.518 12.843 -5.433 1.00 83.69 118 GLU A CA 1
ATOM 950 C C . GLU A 1 118 ? -10.879 12.620 -3.954 1.00 83.69 118 GLU A C 1
ATOM 952 O O . GLU A 1 118 ? -10.894 13.561 -3.158 1.00 83.69 118 GLU A O 1
ATOM 957 N N . MET A 1 119 ? -11.187 11.381 -3.555 1.00 87.00 119 MET A N 1
ATOM 958 C CA . MET A 1 119 ? -11.425 11.072 -2.148 1.00 87.00 119 MET A CA 1
ATOM 959 C C . MET A 1 119 ? -10.162 11.310 -1.316 1.00 87.00 119 MET A C 1
ATOM 961 O O . MET A 1 119 ? -9.052 10.957 -1.710 1.00 87.00 119 MET A O 1
ATOM 965 N N . VAL A 1 120 ? -10.350 11.855 -0.115 1.00 88.44 120 VAL A N 1
ATOM 966 C CA . VAL A 1 120 ? -9.273 12.013 0.864 1.00 88.44 120 VAL A CA 1
ATOM 967 C C . VAL A 1 120 ? -9.199 10.766 1.736 1.00 88.44 120 VAL A C 1
ATOM 969 O O . VAL A 1 120 ? -10.200 10.342 2.319 1.00 88.44 120 VAL A O 1
ATOM 972 N N . PHE A 1 121 ? -7.999 10.202 1.855 1.00 90.50 121 PHE A N 1
ATOM 973 C CA . PHE A 1 121 ? -7.733 9.014 2.659 1.00 90.50 121 PHE A CA 1
ATOM 974 C C . PHE A 1 121 ? -6.927 9.384 3.906 1.00 90.50 121 PHE A C 1
ATOM 976 O O . PHE A 1 121 ? -5.812 9.891 3.815 1.00 90.50 121 PHE A O 1
ATOM 983 N N . ASP A 1 122 ? -7.492 9.103 5.079 1.00 91.00 122 ASP A N 1
ATOM 984 C CA . ASP A 1 122 ? -6.801 9.220 6.365 1.00 91.00 122 ASP A CA 1
ATOM 985 C C . ASP A 1 122 ? -5.981 7.946 6.615 1.00 91.00 122 ASP A C 1
ATOM 987 O O . ASP A 1 122 ? -6.528 6.896 6.966 1.00 91.00 122 ASP A O 1
ATOM 991 N N . PHE A 1 123 ? -4.671 8.030 6.378 1.00 91.56 123 PHE A N 1
ATOM 992 C CA . PHE A 1 123 ? -3.736 6.926 6.574 1.00 91.56 123 PHE A CA 1
ATOM 993 C C . PHE A 1 123 ? -3.011 7.061 7.912 1.00 91.56 123 PHE A C 1
ATOM 995 O O . PHE A 1 123 ? -2.411 8.094 8.211 1.00 91.56 123 PHE A O 1
ATOM 1002 N N . ARG A 1 124 ? -3.026 5.990 8.710 1.00 91.06 124 ARG A N 1
ATOM 1003 C CA . ARG A 1 124 ? -2.418 5.976 10.042 1.00 91.06 124 ARG A CA 1
ATOM 1004 C C . ARG A 1 124 ? -1.640 4.693 10.281 1.00 91.06 124 ARG A C 1
ATOM 1006 O O . ARG A 1 124 ? -2.094 3.607 9.934 1.00 91.06 124 ARG A O 1
ATOM 1013 N N . THR A 1 125 ? -0.503 4.833 10.950 1.00 89.94 125 THR A N 1
ATOM 1014 C CA . THR A 1 125 ? 0.305 3.723 11.462 1.00 89.94 125 THR A CA 1
ATOM 1015 C C . THR A 1 125 ? 0.488 3.900 12.959 1.00 89.94 125 THR A C 1
ATOM 1017 O O . THR A 1 125 ? 0.852 4.987 13.407 1.00 89.94 125 THR A O 1
ATOM 1020 N N . TYR A 1 126 ? 0.258 2.838 13.722 1.00 90.50 126 TYR A N 1
ATOM 1021 C CA . TYR A 1 126 ? 0.368 2.848 15.175 1.00 90.50 126 TYR A CA 1
ATOM 1022 C C . TYR A 1 126 ? 1.358 1.781 15.632 1.00 90.50 126 TYR A C 1
ATOM 1024 O O . TYR A 1 126 ? 1.290 0.644 15.168 1.00 90.50 126 TYR A O 1
ATOM 1032 N N . THR A 1 127 ? 2.220 2.141 16.582 1.00 89.19 127 THR A N 1
ATOM 1033 C CA . THR A 1 127 ? 2.995 1.179 17.371 1.00 89.19 127 THR A CA 1
ATOM 1034 C C . THR A 1 127 ? 2.267 0.962 18.690 1.00 89.19 127 THR A C 1
ATOM 1036 O O . THR A 1 127 ? 2.013 1.911 19.435 1.00 89.19 127 THR A O 1
ATOM 1039 N N . PHE A 1 128 ? 1.891 -0.283 18.960 1.00 87.69 128 PHE A N 1
ATOM 1040 C CA . PHE A 1 128 ? 1.154 -0.663 20.161 1.00 87.69 128 PHE A CA 1
ATOM 1041 C C . PHE A 1 128 ? 2.087 -1.205 21.240 1.00 87.69 128 PHE A C 1
ATOM 1043 O O . PHE A 1 128 ? 3.168 -1.707 20.946 1.00 87.69 128 PHE A O 1
ATOM 1050 N N . LYS A 1 129 ? 1.646 -1.141 22.502 1.00 89.44 129 LYS A N 1
ATOM 1051 C CA . LYS A 1 129 ? 2.332 -1.852 23.586 1.00 89.44 129 LYS A CA 1
ATOM 1052 C C . LYS A 1 129 ? 2.172 -3.367 23.376 1.00 89.44 129 LYS A C 1
ATOM 1054 O O . LYS A 1 129 ? 1.100 -3.797 22.936 1.00 89.44 129 LYS A O 1
ATOM 1059 N N . PRO A 1 130 ? 3.171 -4.190 23.743 1.00 85.56 130 PRO A N 1
ATOM 1060 C CA . PRO A 1 130 ? 3.049 -5.642 23.684 1.00 85.56 130 PRO A CA 1
ATOM 1061 C C . PRO A 1 130 ? 1.761 -6.147 24.334 1.00 85.56 130 PRO A C 1
ATOM 1063 O O . PRO A 1 130 ? 1.405 -5.739 25.439 1.00 85.56 130 PRO A O 1
ATOM 1066 N N . GLY A 1 131 ? 1.044 -7.014 23.621 1.00 87.38 131 GLY A N 1
ATOM 1067 C CA . GLY A 1 131 ? -0.210 -7.605 24.090 1.00 87.38 131 GLY A CA 1
ATOM 1068 C C . GLY A 1 131 ? -1.438 -6.685 24.065 1.00 87.38 131 GLY A C 1
ATOM 1069 O O . GLY A 1 131 ? -2.523 -7.158 24.387 1.00 87.38 131 GLY A O 1
ATOM 1070 N N . SER A 1 132 ? -1.334 -5.408 23.663 1.00 91.00 132 SER A N 1
ATOM 1071 C CA . SER A 1 132 ? -2.495 -4.496 23.668 1.00 91.00 132 SER A CA 1
ATOM 1072 C C . SER A 1 132 ? -3.356 -4.554 22.403 1.00 91.00 132 SER A C 1
ATOM 1074 O O . SER A 1 132 ? -4.429 -3.952 22.377 1.00 91.00 132 SER A O 1
ATOM 1076 N N . ILE A 1 133 ? -2.902 -5.243 21.349 1.00 89.94 133 ILE A N 1
ATOM 1077 C CA . ILE A 1 133 ? -3.628 -5.341 20.073 1.00 89.94 133 ILE A CA 1
ATOM 1078 C C . ILE A 1 133 ? -5.037 -5.929 20.270 1.00 89.94 133 ILE A C 1
ATOM 1080 O O . ILE A 1 133 ? -5.978 -5.266 19.843 1.00 89.94 133 ILE A O 1
ATOM 1084 N N . PRO A 1 134 ? -5.252 -7.074 20.955 1.00 90.38 134 PRO A N 1
ATOM 1085 C CA . PRO A 1 134 ? -6.596 -7.646 21.096 1.00 90.38 134 PRO A CA 1
ATOM 1086 C C . PRO A 1 134 ? -7.610 -6.680 21.726 1.00 90.38 134 PRO A C 1
ATOM 1088 O O . PRO A 1 134 ? -8.705 -6.503 21.199 1.00 90.38 134 PRO A O 1
ATOM 1091 N N . ALA A 1 135 ? -7.218 -5.988 22.802 1.00 93.25 135 ALA A N 1
ATOM 1092 C CA . ALA A 1 135 ? -8.072 -5.005 23.466 1.00 93.25 135 ALA A CA 1
ATOM 1093 C C . ALA A 1 135 ? -8.389 -3.802 22.560 1.00 93.25 135 ALA A C 1
ATOM 1095 O O . ALA A 1 135 ? -9.522 -3.325 22.530 1.00 93.25 135 ALA A O 1
ATOM 1096 N N . TYR A 1 136 ? -7.404 -3.322 21.793 1.00 92.81 136 TYR A N 1
ATOM 1097 C CA . TYR A 1 136 ? -7.622 -2.243 20.830 1.00 92.81 136 TYR A CA 1
ATOM 1098 C C . TYR A 1 136 ? -8.564 -2.662 19.695 1.00 92.81 136 TYR A C 1
ATOM 1100 O O . TYR A 1 136 ? -9.424 -1.877 19.303 1.00 92.81 136 TYR A O 1
ATOM 1108 N N . MET A 1 137 ? -8.428 -3.890 19.190 1.00 92.25 137 MET A N 1
ATOM 1109 C CA . MET A 1 137 ? -9.256 -4.405 18.098 1.00 92.25 137 MET A CA 1
ATOM 1110 C C . MET A 1 137 ? -10.717 -4.581 18.523 1.00 92.25 137 MET A C 1
ATOM 1112 O O . MET A 1 137 ? -11.591 -4.107 17.804 1.00 92.25 137 MET A O 1
ATOM 1116 N N . SER A 1 138 ? -10.982 -5.135 19.715 1.00 94.00 138 SER A N 1
ATOM 1117 C CA . SER A 1 138 ? -12.347 -5.213 20.272 1.00 94.00 138 SER A CA 1
ATOM 1118 C C . SER A 1 138 ? -12.963 -3.817 20.433 1.00 94.00 138 SER A C 1
ATOM 1120 O O . SER A 1 138 ? -14.060 -3.559 19.943 1.00 94.00 138 SER A O 1
ATOM 1122 N N . ALA A 1 139 ? -12.222 -2.847 20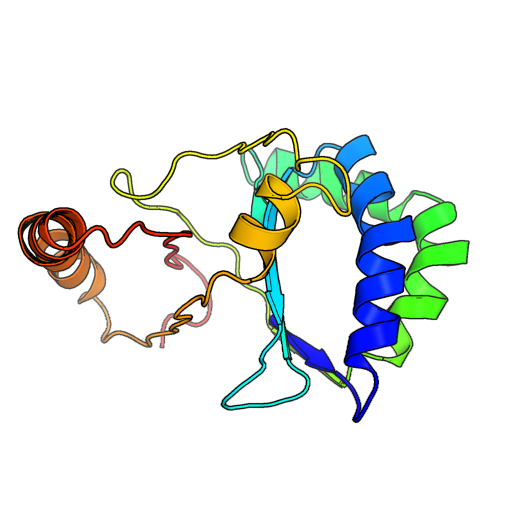.985 1.00 95.12 139 ALA A N 1
ATOM 1123 C CA . ALA A 1 139 ? -12.714 -1.471 21.089 1.00 95.12 139 ALA A CA 1
ATOM 1124 C C . ALA A 1 139 ? -12.957 -0.813 19.713 1.00 95.12 139 ALA A C 1
ATOM 1126 O O . ALA A 1 139 ? -13.908 -0.044 19.535 1.00 95.12 139 ALA A O 1
ATOM 1127 N N . ALA A 1 140 ? -12.100 -1.086 18.726 1.00 93.75 140 ALA A N 1
ATOM 1128 C CA . ALA A 1 140 ? -12.270 -0.579 17.371 1.00 93.75 140 ALA A CA 1
ATOM 1129 C C . ALA A 1 140 ? -13.551 -1.129 16.729 1.00 93.75 140 ALA A C 1
ATOM 1131 O O . ALA A 1 140 ? -14.335 -0.349 16.183 1.00 93.75 140 ALA A O 1
ATOM 1132 N N . GLU A 1 141 ? -13.778 -2.435 16.837 1.00 93.50 141 GLU A N 1
ATOM 1133 C CA . GLU A 1 141 ? -14.928 -3.129 16.266 1.00 93.50 141 GLU A CA 1
ATOM 1134 C C . GLU A 1 141 ? -16.244 -2.766 16.955 1.00 93.50 141 GLU A C 1
ATOM 1136 O O . GLU A 1 141 ? -17.189 -2.338 16.292 1.00 93.50 141 GLU A O 1
ATOM 1141 N N . GLU A 1 142 ? -16.300 -2.882 18.279 1.00 96.38 142 GLU A N 1
ATOM 1142 C CA . GLU A 1 142 ? -17.540 -2.748 19.047 1.00 96.38 142 GLU A CA 1
ATOM 1143 C C . GLU A 1 142 ? -17.974 -1.287 19.200 1.00 96.38 142 GLU A C 1
ATOM 1145 O O . GLU A 1 142 ? -19.166 -0.982 19.273 1.00 96.38 142 GLU A O 1
ATOM 1150 N N . VAL A 1 143 ? -17.013 -0.358 19.229 1.00 96.00 143 VAL A N 1
ATOM 1151 C CA . VAL A 1 143 ? -17.281 1.053 19.539 1.00 96.00 143 VAL A CA 1
ATOM 1152 C C . VAL A 1 143 ? -16.967 1.945 18.347 1.00 96.00 143 VAL A C 1
ATOM 1154 O O . VAL A 1 143 ? -17.829 2.666 17.831 1.00 96.00 143 VAL A O 1
ATOM 1157 N N . ALA A 1 144 ? -15.718 1.922 17.892 1.00 93.62 144 ALA A N 1
ATOM 1158 C CA . ALA A 1 144 ? -15.193 2.974 17.033 1.00 93.62 144 ALA A CA 1
ATOM 1159 C C . ALA A 1 144 ? -15.720 2.892 15.585 1.00 93.62 144 ALA A C 1
ATOM 1161 O O . ALA A 1 144 ? -15.925 3.929 14.942 1.00 93.62 144 ALA A O 1
ATOM 1162 N N . ILE A 1 145 ? -15.940 1.686 15.060 1.00 92.75 145 ILE A N 1
ATOM 1163 C CA . ILE A 1 145 ? -16.464 1.444 13.710 1.00 92.75 145 ILE A CA 1
ATOM 1164 C C . ILE A 1 145 ? -17.959 1.766 13.610 1.00 92.75 145 ILE A C 1
ATOM 1166 O O . ILE A 1 145 ? -18.320 2.513 12.696 1.00 92.75 145 ILE A O 1
ATOM 1170 N N . PRO A 1 146 ? -18.837 1.306 14.523 1.00 94.62 146 PRO A N 1
ATOM 1171 C CA . PRO A 1 146 ? -20.246 1.685 14.515 1.00 94.62 146 PRO A CA 1
ATOM 1172 C C . PRO A 1 146 ? -20.448 3.200 14.556 1.00 94.62 146 PRO A C 1
ATOM 1174 O O . PRO A 1 146 ? -21.270 3.725 13.806 1.00 94.62 146 PRO A O 1
ATOM 1177 N N . ILE A 1 147 ? -19.664 3.920 15.371 1.00 95.69 147 ILE A N 1
ATOM 1178 C CA . ILE A 1 147 ? -19.690 5.390 15.411 1.00 95.69 147 ILE A CA 1
ATOM 1179 C C . ILE A 1 147 ? -19.346 5.973 14.035 1.00 95.69 147 ILE A C 1
ATOM 1181 O O . ILE A 1 147 ? -20.119 6.755 13.488 1.00 95.69 147 ILE A O 1
ATOM 1185 N N . ARG A 1 148 ? -18.219 5.562 13.443 1.00 93.69 148 ARG A N 1
ATOM 1186 C CA . ARG A 1 148 ? -17.765 6.041 12.126 1.00 93.69 148 ARG A CA 1
ATOM 1187 C C . ARG A 1 148 ? -18.786 5.780 11.019 1.00 93.69 148 ARG A C 1
ATOM 1189 O O . ARG A 1 148 ? -19.081 6.687 10.241 1.00 93.69 148 ARG A O 1
ATOM 1196 N N . LYS A 1 149 ? -19.378 4.583 10.995 1.00 91.88 149 LYS A N 1
ATOM 1197 C CA . LYS A 1 149 ? -20.408 4.201 10.018 1.00 91.88 149 LYS A CA 1
ATOM 1198 C C . LYS A 1 149 ? -21.639 5.108 10.094 1.00 91.88 149 LYS A C 1
ATOM 1200 O O . LYS A 1 149 ? -22.142 5.506 9.046 1.00 91.88 149 LYS A O 1
ATOM 1205 N N . ARG A 1 150 ? -22.083 5.509 11.296 1.00 95.38 150 ARG A N 1
ATOM 1206 C CA . ARG A 1 150 ? -23.200 6.467 11.461 1.00 95.38 150 ARG A CA 1
ATOM 1207 C C . ARG A 1 150 ? -22.922 7.836 10.838 1.00 95.38 150 ARG A C 1
ATOM 1209 O O . ARG A 1 150 ? -23.860 8.517 10.446 1.00 95.38 150 ARG A O 1
ATOM 1216 N N . HIS A 1 151 ? -21.653 8.212 10.708 1.00 94.19 151 HIS A N 1
ATOM 1217 C CA . HIS A 1 151 ? -21.222 9.453 10.062 1.00 94.19 151 HIS A CA 1
ATOM 1218 C C . HIS A 1 151 ? -20.766 9.251 8.607 1.00 94.19 151 HIS A C 1
ATOM 1220 O O . HIS A 1 151 ? -20.128 10.128 8.034 1.00 94.19 151 HIS A O 1
ATOM 1226 N N . GLY A 1 152 ? -21.072 8.100 7.997 1.00 89.38 152 GLY A N 1
ATOM 1227 C CA . GLY A 1 152 ? -20.755 7.820 6.594 1.00 89.38 152 GLY A CA 1
ATOM 1228 C C . GLY A 1 152 ? -19.283 7.497 6.316 1.00 89.38 152 GLY A C 1
ATOM 1229 O O . GLY A 1 152 ? -18.907 7.348 5.154 1.00 89.38 152 GLY A O 1
ATOM 1230 N N . VAL A 1 153 ? -18.449 7.349 7.349 1.00 88.88 153 VAL A N 1
ATOM 1231 C CA . VAL A 1 153 ? -17.038 6.985 7.188 1.00 88.88 153 VAL A CA 1
ATOM 1232 C C . VAL A 1 153 ? -16.929 5.497 6.863 1.00 88.88 153 VAL A C 1
ATOM 1234 O O . VAL A 1 153 ? -17.439 4.643 7.594 1.00 88.88 153 VAL A O 1
ATOM 1237 N N . LYS A 1 154 ? -16.227 5.191 5.770 1.00 86.81 154 LYS A N 1
ATOM 1238 C CA . LYS A 1 154 ? -15.939 3.829 5.315 1.00 86.81 154 LYS A CA 1
ATOM 1239 C C . LYS A 1 154 ? -14.442 3.569 5.422 1.00 86.81 154 LYS A C 1
ATOM 1241 O O . LYS A 1 154 ? -13.642 4.419 5.043 1.00 86.81 154 LYS A O 1
ATOM 1246 N N . LEU A 1 155 ? -14.070 2.403 5.945 1.00 88.31 155 LEU A N 1
ATOM 1247 C CA . LEU A 1 155 ? -12.672 1.985 5.974 1.00 88.31 155 LEU A CA 1
ATOM 1248 C C . LEU A 1 155 ? -12.207 1.687 4.548 1.00 88.31 155 LEU A C 1
ATOM 1250 O O . LEU A 1 155 ? -12.880 0.954 3.829 1.00 88.31 155 LEU A O 1
ATOM 1254 N N . ALA A 1 156 ? -11.054 2.237 4.170 1.00 87.94 156 ALA A N 1
ATOM 1255 C CA . ALA A 1 156 ? -10.357 1.859 2.942 1.00 87.94 156 ALA A CA 1
ATOM 1256 C C . ALA A 1 156 ? -9.533 0.573 3.125 1.00 87.94 156 ALA A C 1
ATOM 1258 O O . ALA A 1 156 ? -9.227 -0.095 2.154 1.00 87.94 156 ALA A O 1
ATOM 1259 N N . GLY A 1 157 ? -9.182 0.230 4.366 1.00 89.88 157 GLY A N 1
ATOM 1260 C CA . GLY A 1 157 ? -8.460 -0.979 4.747 1.00 89.88 157 GLY A CA 1
ATOM 1261 C C . GLY A 1 157 ? -8.022 -0.893 6.209 1.00 89.88 157 GLY A C 1
ATOM 1262 O O . GLY A 1 157 ? -7.966 0.200 6.777 1.00 89.88 157 GLY A O 1
ATOM 1263 N N . TRP A 1 158 ? -7.730 -2.034 6.827 1.00 91.50 158 TRP A N 1
ATOM 1264 C CA . TRP A 1 158 ? -7.151 -2.105 8.166 1.00 91.50 158 TRP A CA 1
ATOM 1265 C C . TRP A 1 158 ? -6.271 -3.340 8.250 1.00 91.50 158 TRP A C 1
ATOM 1267 O O . TRP A 1 158 ? -6.706 -4.429 7.893 1.00 91.50 158 TRP A O 1
ATOM 1277 N N . TYR A 1 159 ? -5.043 -3.174 8.730 1.00 90.56 159 TYR A N 1
ATOM 1278 C CA . TYR A 1 159 ? -4.064 -4.250 8.741 1.00 90.56 159 TYR A CA 1
ATOM 1279 C C . TYR A 1 159 ? -3.246 -4.211 10.028 1.00 90.56 159 TYR A C 1
ATOM 1281 O O . TYR A 1 159 ? -2.932 -3.132 10.531 1.00 90.56 159 TYR A O 1
ATOM 1289 N N . TYR A 1 160 ? -2.878 -5.379 10.550 1.00 88.75 160 TYR A N 1
ATOM 1290 C CA . TYR A 1 160 ? -1.985 -5.513 11.702 1.00 88.75 160 TYR A CA 1
ATOM 1291 C C . TYR A 1 160 ? -0.935 -6.602 11.461 1.00 88.75 160 TYR A C 1
ATOM 1293 O O . TYR A 1 160 ? -1.180 -7.590 10.768 1.00 88.75 160 TYR A O 1
ATOM 1301 N N . SER A 1 161 ? 0.261 -6.405 12.008 1.00 84.75 161 SER A N 1
ATOM 1302 C CA . SER A 1 161 ? 1.342 -7.388 11.936 1.00 84.75 161 SER A CA 1
ATOM 1303 C C . SER A 1 161 ? 1.229 -8.362 13.103 1.00 84.75 161 SER A C 1
ATOM 1305 O O . SER A 1 161 ? 1.017 -7.944 14.238 1.00 84.75 161 SER A O 1
ATOM 1307 N N . GLU A 1 162 ? 1.416 -9.653 12.841 1.00 72.94 162 GLU A N 1
ATOM 1308 C CA . GLU A 1 162 ? 1.614 -10.656 13.900 1.00 72.94 162 GLU A CA 1
ATOM 1309 C C . GLU A 1 162 ? 3.089 -11.016 14.104 1.00 72.94 162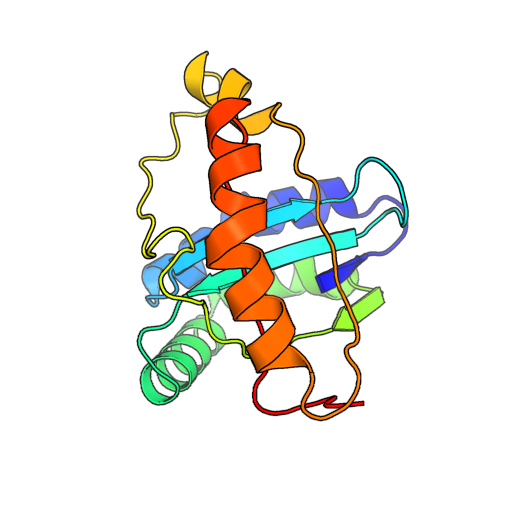 GLU A C 1
ATOM 1311 O O . GLU A 1 162 ? 3.457 -11.551 15.144 1.00 72.94 162 GLU A O 1
ATOM 1316 N N . ILE A 1 163 ? 3.935 -10.732 13.109 1.00 69.50 163 ILE A N 1
ATOM 1317 C CA . ILE A 1 163 ? 5.369 -11.037 13.087 1.00 69.50 163 ILE A CA 1
ATOM 1318 C C . ILE A 1 163 ? 6.095 -9.835 12.461 1.00 69.50 163 ILE A C 1
ATOM 1320 O O . ILE A 1 163 ? 5.574 -9.227 11.524 1.00 69.50 163 ILE A O 1
ATOM 1324 N N . GLY A 1 164 ? 7.288 -9.493 12.958 1.00 69.56 164 GLY A N 1
ATOM 1325 C CA . GLY A 1 164 ? 8.120 -8.393 12.450 1.00 69.56 164 GLY A CA 1
ATOM 1326 C C . GLY A 1 164 ? 8.580 -7.466 13.571 1.00 69.56 164 GLY A C 1
ATOM 1327 O O . GLY A 1 164 ? 8.803 -7.939 14.685 1.00 69.56 164 GLY A O 1
ATOM 1328 N N . ASP A 1 165 ? 8.689 -6.165 13.281 1.00 61.59 165 ASP A N 1
ATOM 1329 C CA . ASP A 1 165 ? 8.912 -5.109 14.279 1.00 61.59 165 ASP A CA 1
ATOM 1330 C C . ASP A 1 165 ? 7.714 -5.066 15.245 1.00 61.59 165 ASP A C 1
ATOM 1332 O O . ASP A 1 165 ? 6.769 -4.294 15.085 1.00 61.59 165 ASP A O 1
ATOM 1336 N N . LEU A 1 166 ? 7.716 -5.984 16.213 1.00 53.34 166 LEU A N 1
ATOM 1337 C CA . LEU A 1 166 ? 6.700 -6.112 17.255 1.00 53.34 166 LEU A CA 1
ATOM 1338 C C . LEU A 1 166 ? 6.934 -5.131 18.414 1.00 53.34 166 LEU A C 1
ATOM 1340 O O . LEU A 1 166 ? 6.226 -5.227 19.413 1.00 53.34 166 LEU A O 1
ATOM 1344 N N . ASN A 1 167 ? 7.903 -4.215 18.283 1.00 43.00 167 ASN A N 1
ATOM 1345 C CA . ASN A 1 167 ? 8.243 -3.152 19.232 1.00 43.00 167 ASN A CA 1
ATOM 1346 C C . ASN A 1 167 ? 8.930 -1.986 18.518 1.00 43.00 167 ASN A C 1
ATOM 1348 O O . ASN A 1 167 ? 9.911 -2.264 17.793 1.00 43.00 167 ASN A O 1
#

InterPro domains:
  IPR011008 Dimeric alpha-beta barrel [SSF54909] (2-97)
  IPR011008 Dimeric alpha-beta barrel [SSF54909] (115-167)
  IPR012577 NIPSNAP [PF07978] (2-93)
  IPR012577 NIPSNAP [PF07978] (122-167)
  IPR051557 NipSnap domain-containing protein [PTHR21017] (2-167)

Sequence (167 aa):
MYTLKLGATPDYRAGAKEVGLPIRERHGAALAGWYWTEIGVLNQVVHIWGYNDAKHMNEVRAAFYADPEWYEKYSPRAQPLVETQRTWTMKSPDFAPVYPVIVDIPADGTPEFVKKNEMVFDFRTYTFKPGSIPAYMSAAEEVAIPIRKRHGVKLAGWYYSEIGDLN